Protein AF-A0A3D3XLR3-F1 (afdb_monomer)

Structure (mmCIF, N/CA/C/O backbone):
data_AF-A0A3D3XLR3-F1
#
_entry.id   AF-A0A3D3XLR3-F1
#
loop_
_atom_site.group_PDB
_atom_site.id
_atom_site.type_symbol
_atom_site.label_atom_id
_atom_site.label_alt_id
_atom_site.label_comp_id
_atom_site.label_asym_id
_atom_site.label_entity_id
_atom_site.label_seq_id
_atom_site.pdbx_PDB_ins_code
_atom_site.Cartn_x
_atom_site.Cartn_y
_atom_site.Cartn_z
_atom_site.occupancy
_atom_site.B_iso_or_equiv
_atom_site.auth_seq_id
_atom_site.auth_comp_id
_atom_site.auth_asym_id
_atom_site.auth_atom_id
_atom_site.pdbx_PDB_model_num
ATOM 1 N N . ALA A 1 1 ? -8.982 3.674 12.835 1.00 54.97 1 ALA A N 1
ATOM 2 C CA . ALA A 1 1 ? -10.236 3.202 12.199 1.00 54.97 1 ALA A CA 1
ATOM 3 C C . ALA A 1 1 ? -11.390 3.172 13.214 1.00 54.97 1 ALA A C 1
ATOM 5 O O . ALA A 1 1 ? -11.278 2.477 14.217 1.00 54.97 1 ALA A O 1
ATOM 6 N N . GLY A 1 2 ? -12.486 3.916 12.996 1.00 70.69 2 GLY A N 1
ATOM 7 C CA . GLY A 1 2 ? -13.617 3.955 13.951 1.00 70.69 2 GLY A CA 1
ATOM 8 C C . GLY A 1 2 ? -14.795 4.880 13.607 1.00 70.69 2 GLY A C 1
ATOM 9 O O . GLY A 1 2 ? -15.838 4.807 14.252 1.00 70.69 2 GLY A O 1
ATOM 10 N N . GLU A 1 3 ? -14.677 5.706 12.567 1.00 77.38 3 GLU A N 1
ATOM 11 C CA . GLU A 1 3 ? -15.632 6.785 12.281 1.00 77.38 3 GLU A CA 1
ATOM 12 C C . GLU A 1 3 ? -17.076 6.315 12.028 1.00 77.38 3 GLU A C 1
ATOM 14 O O . GLU A 1 3 ? -18.022 6.937 12.509 1.00 77.38 3 GLU A O 1
ATOM 19 N N . ARG A 1 4 ? -17.278 5.172 11.354 1.00 83.06 4 ARG A N 1
ATOM 20 C CA . ARG A 1 4 ? -18.630 4.609 11.158 1.00 83.06 4 ARG A CA 1
ATOM 21 C C . ARG A 1 4 ? -19.294 4.204 12.473 1.00 83.06 4 ARG A C 1
ATOM 23 O O . ARG A 1 4 ? -20.489 4.431 12.633 1.00 83.06 4 ARG A O 1
ATOM 30 N N . ARG A 1 5 ? -18.530 3.637 13.415 1.00 82.75 5 ARG A N 1
ATOM 31 C CA . ARG A 1 5 ? -19.044 3.264 14.741 1.00 82.75 5 ARG A CA 1
ATOM 32 C C . ARG A 1 5 ? -19.368 4.508 15.560 1.00 82.75 5 ARG A C 1
ATOM 34 O O . ARG A 1 5 ? -20.462 4.582 16.093 1.00 82.75 5 ARG A O 1
ATOM 41 N N . TRP A 1 6 ? -18.499 5.519 15.550 1.00 81.31 6 TRP A N 1
ATOM 42 C CA . TRP A 1 6 ? -18.753 6.795 16.230 1.00 81.31 6 TRP A CA 1
ATOM 43 C C . TRP A 1 6 ? -20.033 7.490 15.737 1.00 81.31 6 TRP A C 1
ATOM 45 O O . TRP A 1 6 ? -20.865 7.905 16.544 1.00 81.31 6 TRP A O 1
ATOM 55 N N . ARG A 1 7 ? -20.248 7.545 14.415 1.00 83.12 7 ARG A N 1
ATOM 56 C CA . ARG A 1 7 ? -21.482 8.103 13.833 1.00 83.12 7 ARG A CA 1
ATOM 57 C C . ARG A 1 7 ? -22.729 7.285 14.194 1.00 83.12 7 ARG A C 1
ATOM 59 O O . ARG A 1 7 ? -23.793 7.864 14.395 1.00 83.12 7 ARG A O 1
ATOM 66 N N . ALA A 1 8 ? -22.621 5.958 14.279 1.00 85.06 8 ALA A N 1
ATOM 67 C CA . ALA A 1 8 ? -23.726 5.101 14.714 1.00 85.06 8 ALA A CA 1
ATOM 68 C C . ALA A 1 8 ? -24.078 5.334 16.193 1.00 85.06 8 ALA A C 1
ATOM 70 O O . ALA A 1 8 ? -25.254 5.454 16.524 1.00 85.06 8 ALA A O 1
ATOM 71 N N . SER A 1 9 ? -23.074 5.488 17.060 1.00 85.06 9 SER A N 1
ATOM 72 C CA . SER A 1 9 ? -23.270 5.785 18.482 1.00 85.06 9 SER A CA 1
ATOM 73 C C . SER A 1 9 ? -23.969 7.123 18.722 1.00 85.06 9 SER A C 1
ATOM 75 O O . SER A 1 9 ? -24.836 7.205 19.588 1.00 85.06 9 SER A O 1
ATOM 77 N N . GLN A 1 10 ? -23.648 8.148 17.921 1.00 82.56 10 GLN A N 1
ATOM 78 C CA . GLN A 1 10 ? -24.348 9.437 17.966 1.00 82.56 10 GLN A CA 1
ATOM 79 C C . GLN A 1 10 ? -25.825 9.299 17.599 1.00 82.56 10 GLN A C 1
ATOM 81 O O . GLN A 1 10 ? -26.687 9.811 18.306 1.00 82.56 10 GLN A O 1
ATOM 86 N N . LYS A 1 11 ? -26.129 8.564 16.520 1.00 87.81 11 LYS A N 1
ATOM 87 C CA . LYS A 1 11 ? -27.519 8.291 16.119 1.00 87.81 11 LYS A CA 1
ATOM 88 C C . LYS A 1 11 ? -28.283 7.482 17.168 1.00 87.81 11 LYS A C 1
ATOM 90 O O . LYS A 1 11 ? -29.489 7.650 17.292 1.00 87.81 11 LYS A O 1
ATOM 95 N N . ALA A 1 12 ? -27.589 6.626 17.915 1.00 86.00 12 ALA A N 1
ATOM 96 C CA . ALA A 1 12 ? -28.156 5.834 19.002 1.00 86.00 12 ALA A CA 1
ATOM 97 C C . ALA A 1 12 ? -28.325 6.616 20.322 1.00 86.00 12 ALA A C 1
ATOM 99 O O . ALA A 1 12 ? -28.825 6.052 21.291 1.00 86.00 12 ALA A O 1
ATOM 100 N N . GLY A 1 13 ? -27.909 7.888 20.391 1.00 87.31 13 GLY A N 1
ATOM 101 C CA . GLY A 1 13 ? -28.051 8.721 21.591 1.00 87.31 13 GLY A CA 1
ATOM 102 C C . GLY A 1 13 ? -27.172 8.290 22.770 1.00 87.31 13 GLY A C 1
ATOM 103 O O . GLY A 1 13 ? -27.444 8.662 23.912 1.00 87.31 13 GLY A O 1
ATOM 104 N N . LEU A 1 14 ? -26.126 7.498 22.517 1.00 84.69 14 LEU A N 1
ATOM 105 C CA . LEU A 1 14 ? -25.204 7.055 23.559 1.00 84.69 14 LEU A CA 1
ATOM 106 C C . LEU A 1 14 ? -24.392 8.252 24.069 1.00 84.69 14 LEU A C 1
ATOM 108 O O . LEU A 1 14 ? -23.665 8.882 23.301 1.00 84.69 14 LEU A O 1
ATOM 112 N N . LYS A 1 15 ? -24.508 8.552 25.369 1.00 80.88 15 LYS A N 1
ATOM 113 C CA . LYS A 1 15 ? -23.748 9.635 26.021 1.00 80.88 15 LYS A CA 1
ATOM 114 C C . LYS A 1 15 ? -22.261 9.313 26.153 1.00 80.88 15 LYS A C 1
ATOM 116 O O . LYS A 1 15 ? -21.439 10.221 26.152 1.00 80.88 15 LYS A O 1
ATOM 121 N N . GLU A 1 16 ? -21.928 8.029 26.241 1.00 80.50 16 GLU A N 1
ATOM 122 C CA . GLU A 1 16 ? -20.568 7.531 26.409 1.00 80.50 16 GLU A CA 1
ATOM 123 C C . GLU A 1 16 ? -20.331 6.357 25.461 1.00 80.50 16 GLU A C 1
ATOM 125 O O . GLU A 1 16 ? -21.229 5.556 25.192 1.00 80.50 16 GLU A O 1
ATOM 130 N N . VAL A 1 17 ? -19.113 6.262 24.931 1.00 78.75 17 VAL A N 1
ATOM 131 C CA . VAL A 1 17 ? -18.696 5.180 24.040 1.00 78.75 17 VAL A CA 1
ATOM 132 C C . VAL A 1 17 ? -17.368 4.610 24.523 1.00 78.75 17 VAL A C 1
ATOM 134 O O . VAL A 1 17 ? -16.450 5.381 24.803 1.00 78.75 17 VAL A O 1
ATOM 137 N N . PRO A 1 18 ? -17.224 3.278 24.606 1.00 74.38 18 PRO A N 1
ATOM 138 C CA . PRO A 1 18 ? -15.953 2.677 24.966 1.00 74.38 18 PRO A CA 1
ATOM 139 C C . PRO A 1 18 ? -14.946 2.943 23.845 1.00 74.38 18 PRO A C 1
ATOM 141 O O . PRO A 1 18 ? -15.100 2.466 22.716 1.00 74.38 18 PRO A O 1
ATOM 144 N N . ILE A 1 19 ? -13.918 3.727 24.160 1.00 69.69 19 ILE A N 1
ATOM 145 C CA . ILE A 1 19 ? -12.773 3.964 23.286 1.00 69.69 19 ILE A CA 1
ATOM 146 C C . ILE A 1 19 ? -11.554 3.251 23.855 1.00 69.69 19 ILE A C 1
ATOM 148 O O . ILE A 1 19 ? -11.345 3.205 25.063 1.00 69.69 19 ILE A O 1
ATOM 152 N N . ILE A 1 20 ? -10.734 2.703 22.968 1.00 68.44 20 ILE A N 1
ATOM 153 C CA . ILE A 1 20 ? -9.394 2.246 23.320 1.00 68.44 20 ILE A CA 1
ATOM 154 C C . ILE A 1 20 ? -8.457 3.317 22.783 1.00 68.44 20 ILE A C 1
ATOM 156 O O . ILE A 1 20 ? -8.324 3.458 21.565 1.00 68.44 20 ILE A O 1
ATOM 160 N N . ILE A 1 21 ? -7.842 4.086 23.682 1.00 64.12 21 ILE A N 1
ATOM 161 C CA . ILE A 1 21 ? -6.765 5.004 23.317 1.00 64.12 21 ILE A CA 1
ATOM 162 C C . ILE A 1 21 ? -5.564 4.125 22.979 1.00 64.12 21 ILE A C 1
ATOM 164 O O . ILE A 1 21 ? -4.964 3.504 23.852 1.00 64.12 21 ILE A O 1
ATOM 168 N N . ARG A 1 22 ? -5.269 4.005 21.688 1.00 58.50 22 ARG A N 1
ATOM 169 C CA . ARG A 1 22 ? -3.996 3.468 21.218 1.00 58.50 22 ARG A CA 1
ATOM 170 C C . ARG A 1 22 ? -3.156 4.656 20.794 1.00 58.50 22 ARG A C 1
ATOM 172 O O . ARG A 1 22 ? -3.566 5.374 19.887 1.00 58.50 22 ARG A O 1
ATOM 179 N N . GLU A 1 23 ? -1.990 4.820 21.404 1.00 57.84 23 GLU A N 1
ATOM 180 C CA . GLU A 1 23 ? -0.891 5.583 20.811 1.00 57.84 23 GLU A CA 1
ATOM 181 C C . GLU A 1 23 ? -0.352 4.765 19.634 1.00 57.8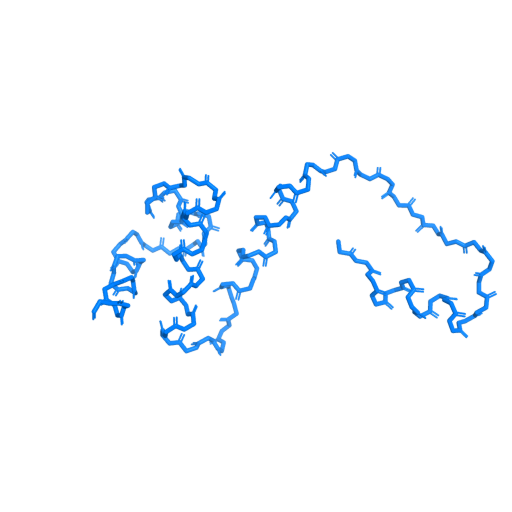4 23 GLU A C 1
ATOM 183 O O . GLU A 1 23 ? 0.661 4.079 19.717 1.00 57.84 23 GLU A O 1
ATOM 188 N N . ALA A 1 24 ? -1.121 4.715 18.553 1.00 54.28 24 ALA A N 1
ATOM 189 C CA . ALA A 1 24 ? -0.604 4.262 17.282 1.00 54.28 24 ALA A CA 1
ATOM 190 C C . ALA A 1 24 ? -0.054 5.513 16.606 1.00 54.28 24 ALA A C 1
ATOM 192 O O . ALA A 1 24 ? -0.800 6.470 16.422 1.00 54.28 24 ALA A O 1
ATOM 193 N N . ASP A 1 25 ? 1.237 5.513 16.281 1.00 73.25 25 ASP A N 1
ATOM 194 C CA . ASP A 1 25 ? 1.836 6.537 15.430 1.00 73.25 25 ASP A CA 1
ATOM 195 C C . ASP A 1 25 ? 0.929 6.690 14.198 1.00 73.25 25 ASP A C 1
ATOM 197 O O . ASP A 1 25 ? 0.704 5.712 13.478 1.00 73.25 25 ASP A O 1
ATOM 201 N N . ASP A 1 26 ? 0.325 7.866 13.993 1.00 76.50 26 ASP A N 1
ATOM 202 C CA . ASP A 1 26 ? -0.655 8.103 12.919 1.00 76.50 26 ASP A CA 1
ATOM 203 C C . ASP A 1 26 ? -0.107 7.648 11.558 1.00 76.50 26 ASP A C 1
ATOM 205 O O . ASP A 1 26 ? -0.845 7.179 10.684 1.00 76.50 26 ASP A O 1
ATOM 209 N N . ARG A 1 27 ? 1.224 7.694 11.415 1.00 82.25 27 ARG A N 1
ATOM 210 C CA . ARG A 1 27 ? 1.971 7.146 10.287 1.00 82.25 27 ARG A CA 1
ATOM 211 C C . ARG A 1 27 ? 1.756 5.639 10.111 1.00 82.25 27 ARG A C 1
ATOM 213 O O . ARG A 1 27 ? 1.464 5.206 9.002 1.00 82.25 27 ARG A O 1
ATOM 220 N N . GLN A 1 28 ? 1.854 4.835 11.166 1.00 83.56 28 GLN A N 1
ATOM 221 C CA . GLN A 1 28 ? 1.632 3.383 11.111 1.00 83.56 28 GLN A CA 1
ATOM 222 C C . GLN A 1 28 ? 0.178 3.034 10.776 1.00 83.56 28 GLN A C 1
ATOM 224 O O . GLN A 1 28 ? -0.076 2.109 10.005 1.00 83.56 28 GLN A O 1
ATOM 229 N N . VAL A 1 29 ? -0.787 3.788 11.315 1.00 87.31 29 VAL A N 1
ATOM 230 C CA . VAL A 1 29 ? -2.213 3.593 10.992 1.00 87.31 29 VAL A CA 1
ATOM 231 C C . VAL A 1 29 ? -2.467 3.864 9.513 1.00 87.31 29 VAL A C 1
ATOM 233 O O . VAL A 1 29 ? -3.188 3.111 8.856 1.00 87.31 29 VAL A O 1
ATOM 236 N N . LEU A 1 30 ? -1.862 4.927 8.986 1.00 87.56 30 LEU A N 1
ATOM 237 C CA . LEU A 1 30 ? -1.959 5.284 7.580 1.00 87.56 30 LEU A CA 1
ATOM 238 C C . LEU A 1 30 ? -1.279 4.251 6.677 1.00 87.56 30 LEU A C 1
ATOM 240 O O . LEU A 1 30 ? -1.824 3.912 5.628 1.00 87.56 30 LEU A O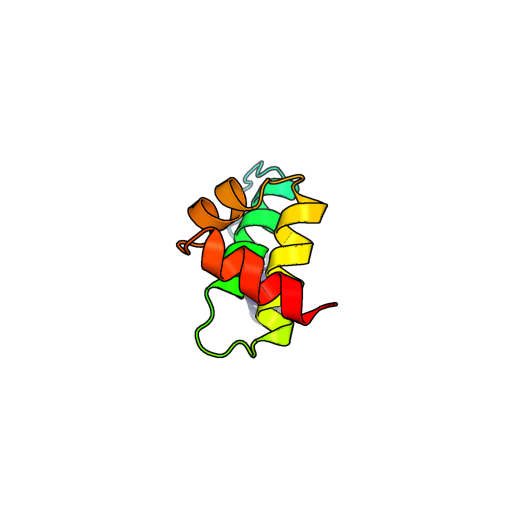 1
ATOM 244 N N . GLU A 1 31 ? -0.125 3.724 7.096 1.00 90.56 31 GLU A N 1
ATOM 245 C CA . GLU A 1 31 ? 0.581 2.661 6.378 1.00 90.56 31 GLU A CA 1
ATOM 246 C C . GLU A 1 31 ? -0.298 1.419 6.245 1.00 90.56 31 GLU A C 1
ATOM 248 O O . GLU A 1 31 ? -0.507 0.914 5.141 1.00 90.56 31 GLU A O 1
ATOM 253 N N . LEU A 1 32 ? -0.864 0.965 7.366 1.00 89.94 32 LEU A N 1
ATOM 254 C CA . LEU A 1 32 ? -1.719 -0.213 7.403 1.00 89.94 32 LEU A CA 1
ATOM 255 C C . LEU A 1 32 ? -2.957 -0.031 6.518 1.00 89.94 32 LEU A C 1
ATOM 257 O O . LEU A 1 32 ? -3.280 -0.912 5.727 1.00 89.94 32 LEU A O 1
ATOM 261 N N . ALA A 1 33 ? -3.606 1.135 6.588 1.00 91.31 33 ALA A N 1
ATOM 262 C CA . ALA A 1 33 ? -4.764 1.442 5.754 1.00 91.31 33 ALA A CA 1
ATOM 263 C C . ALA A 1 33 ? -4.428 1.434 4.251 1.00 91.31 33 ALA A C 1
ATOM 265 O O . ALA A 1 33 ? -5.258 1.044 3.428 1.00 91.31 33 ALA A O 1
ATOM 266 N N . LEU A 1 34 ? -3.223 1.868 3.869 1.00 92.06 34 LEU A N 1
ATOM 267 C CA . LEU A 1 34 ? -2.789 1.853 2.474 1.00 92.06 34 LEU A CA 1
ATOM 268 C C . LEU A 1 34 ? -2.501 0.425 1.986 1.00 92.06 34 LEU A C 1
ATOM 270 O O . LEU A 1 34 ? -2.900 0.072 0.877 1.00 92.06 34 LEU A O 1
ATOM 274 N N . ILE A 1 35 ? -1.875 -0.405 2.827 1.00 93.75 35 ILE A N 1
ATOM 275 C CA . ILE A 1 35 ? -1.632 -1.827 2.539 1.00 93.75 35 ILE A CA 1
ATOM 276 C C . ILE A 1 35 ? -2.958 -2.582 2.380 1.00 93.75 35 ILE A C 1
ATOM 278 O O . ILE A 1 35 ? -3.138 -3.281 1.386 1.00 93.75 35 ILE A O 1
ATOM 282 N N . GLU A 1 36 ? -3.910 -2.402 3.299 1.00 93.00 36 GLU A N 1
ATOM 283 C CA . GLU A 1 36 ? -5.237 -3.031 3.215 1.00 93.00 36 GLU A CA 1
ATOM 284 C C . GLU A 1 36 ? -5.987 -2.621 1.938 1.00 93.00 36 GLU A C 1
ATOM 286 O O . GLU A 1 36 ? -6.617 -3.455 1.286 1.00 93.00 36 GLU A O 1
ATOM 291 N N . ASN A 1 37 ? -5.896 -1.347 1.534 1.00 91.38 37 ASN A N 1
ATOM 292 C CA . ASN A 1 37 ? -6.495 -0.885 0.282 1.00 91.38 37 ASN A CA 1
ATOM 293 C C . ASN A 1 37 ? -5.866 -1.551 -0.947 1.00 91.38 37 ASN A C 1
ATOM 295 O O . ASN A 1 37 ? -6.603 -1.911 -1.861 1.00 91.38 37 ASN A O 1
ATOM 299 N N . LEU A 1 38 ? -4.542 -1.741 -0.953 1.00 92.88 38 LEU A N 1
ATOM 300 C CA . LEU A 1 38 ? -3.796 -2.418 -2.023 1.00 92.88 38 LEU A CA 1
ATOM 301 C C . LEU A 1 38 ? -4.085 -3.923 -2.118 1.00 92.88 38 LEU A C 1
ATOM 303 O O . LEU A 1 38 ? -3.909 -4.514 -3.178 1.00 92.88 38 LEU A O 1
ATOM 307 N N . GLN A 1 39 ? -4.541 -4.549 -1.035 1.00 91.06 39 GLN A N 1
ATOM 308 C CA . GLN A 1 39 ? -4.895 -5.972 -1.005 1.00 91.06 39 GLN A CA 1
ATOM 309 C C . GLN A 1 39 ? -6.313 -6.266 -1.524 1.00 91.06 39 GLN A C 1
ATOM 311 O O . GLN A 1 39 ? -6.745 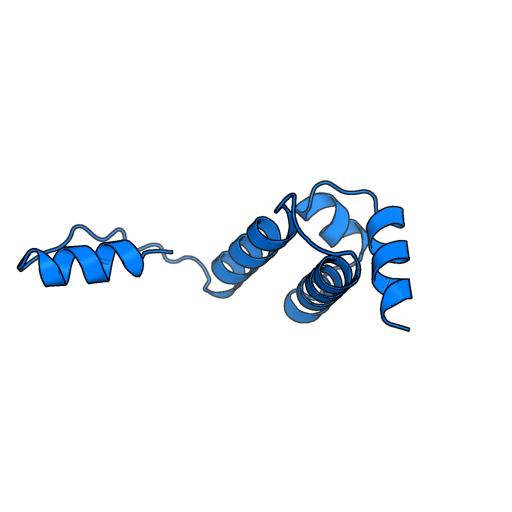-7.417 -1.520 1.00 91.06 39 GLN A O 1
ATOM 316 N N . ARG A 1 40 ? -7.057 -5.253 -1.987 1.00 91.81 40 ARG A N 1
ATOM 317 C CA . ARG A 1 40 ? -8.396 -5.443 -2.560 1.00 91.81 40 ARG A CA 1
ATOM 318 C C . ARG A 1 40 ? -8.317 -6.149 -3.915 1.00 91.81 40 ARG A C 1
ATOM 320 O O . ARG A 1 40 ? -7.595 -5.722 -4.806 1.00 91.81 40 ARG A O 1
ATOM 327 N N . GLU A 1 41 ? -9.154 -7.166 -4.101 1.00 83.38 41 GLU A N 1
ATOM 328 C CA . GLU A 1 41 ? -9.169 -7.995 -5.319 1.00 83.38 41 GLU A CA 1
ATOM 329 C C . GLU A 1 41 ? -9.653 -7.257 -6.582 1.00 83.38 41 GLU A C 1
ATOM 331 O O . GLU A 1 41 ? -9.363 -7.684 -7.693 1.00 83.38 41 GLU A O 1
ATOM 336 N N . ASN A 1 42 ? -10.353 -6.128 -6.423 1.00 90.56 42 ASN A N 1
ATOM 337 C CA . ASN A 1 42 ? -10.996 -5.387 -7.517 1.00 90.56 42 ASN A CA 1
ATOM 338 C C . ASN A 1 42 ? -10.259 -4.091 -7.911 1.00 90.56 42 ASN A C 1
ATOM 340 O O . ASN A 1 42 ? -10.906 -3.134 -8.3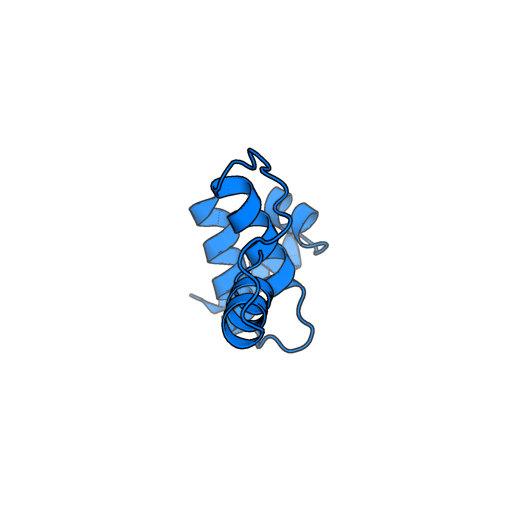34 1.00 90.56 42 ASN A O 1
ATOM 344 N N . LEU A 1 43 ? -8.939 -4.017 -7.726 1.00 90.25 43 LEU A N 1
ATOM 345 C CA . LEU A 1 43 ? -8.148 -2.869 -8.182 1.00 90.25 43 LEU A CA 1
ATOM 346 C C . LEU A 1 43 ? -7.851 -2.974 -9.674 1.00 90.25 43 LEU A C 1
ATOM 348 O O . LEU A 1 43 ? -7.456 -4.032 -10.165 1.00 90.25 43 LEU A O 1
ATOM 352 N N . ASN A 1 44 ? -7.989 -1.863 -10.395 1.00 94.62 44 ASN A N 1
ATOM 353 C CA . ASN A 1 44 ? -7.464 -1.808 -11.752 1.00 94.62 44 ASN A CA 1
ATOM 354 C C . ASN A 1 44 ? -5.927 -1.620 -11.735 1.00 94.62 44 ASN A C 1
ATOM 356 O O . ASN A 1 44 ? -5.377 -1.098 -10.759 1.00 94.62 44 ASN A O 1
ATOM 360 N N . PRO A 1 45 ? -5.207 -1.996 -12.811 1.00 93.94 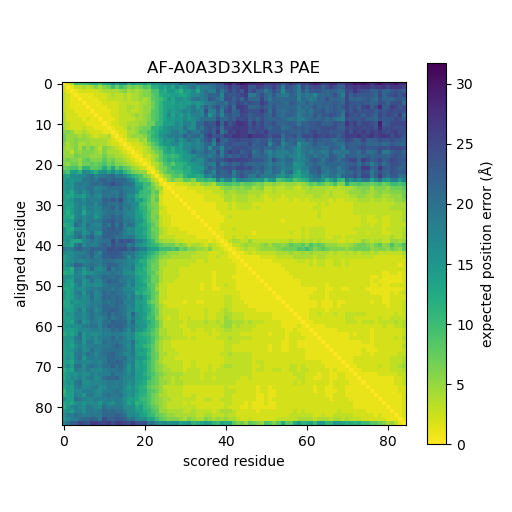45 PRO A N 1
ATOM 361 C CA . PRO A 1 45 ? -3.741 -1.936 -12.830 1.00 93.94 45 PRO A CA 1
ATOM 362 C C . PRO A 1 45 ? -3.144 -0.540 -12.579 1.00 93.94 45 PRO A C 1
ATOM 364 O O . PRO A 1 45 ? -2.034 -0.425 -12.061 1.00 93.94 45 PRO A O 1
ATOM 367 N N . ILE A 1 46 ? -3.865 0.531 -12.931 1.00 96.12 46 ILE A N 1
ATOM 368 C CA . ILE A 1 46 ? -3.416 1.911 -12.705 1.00 96.12 46 ILE A CA 1
ATOM 369 C C . ILE A 1 46 ? -3.589 2.301 -11.235 1.00 96.12 46 ILE A C 1
ATOM 371 O O . ILE A 1 46 ? -2.678 2.884 -10.652 1.00 96.12 46 ILE A O 1
ATOM 375 N N . GLU A 1 47 ? -4.716 1.954 -10.613 1.00 94.81 47 GLU A N 1
ATOM 376 C CA . GLU A 1 47 ? -4.959 2.164 -9.181 1.00 94.81 47 GLU A CA 1
ATOM 377 C C . GLU A 1 47 ? -3.930 1.425 -8.328 1.00 94.81 47 GLU A C 1
ATOM 379 O O . GLU A 1 47 ? -3.373 2.002 -7.395 1.00 94.81 47 GLU A O 1
ATOM 384 N N . GLU A 1 48 ? -3.632 0.175 -8.683 1.00 94.94 48 GLU A N 1
ATOM 385 C CA . GLU A 1 48 ? -2.622 -0.630 -8.001 1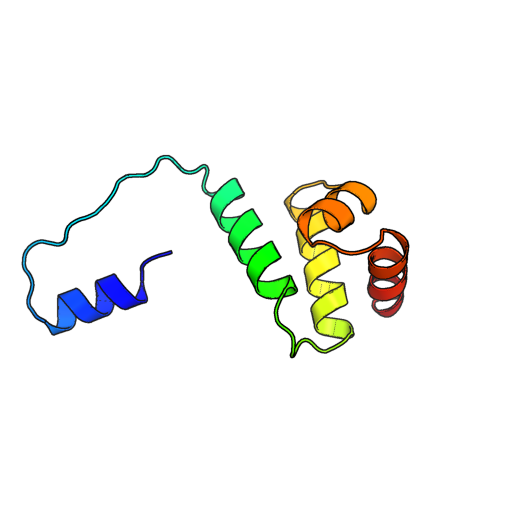.00 94.94 48 GLU A CA 1
ATOM 386 C C . GLU A 1 48 ? -1.237 0.032 -8.100 1.00 94.94 48 GLU A C 1
ATOM 388 O O . GLU A 1 48 ? -0.551 0.232 -7.094 1.00 94.94 48 GLU A O 1
ATOM 393 N N . ALA A 1 49 ? -0.851 0.476 -9.300 1.00 96.38 49 ALA A N 1
ATOM 394 C CA . ALA A 1 49 ? 0.406 1.179 -9.517 1.00 96.38 49 ALA A CA 1
ATOM 395 C C . ALA A 1 49 ? 0.491 2.502 -8.735 1.00 96.38 49 ALA A C 1
ATOM 397 O O . ALA A 1 49 ? 1.534 2.814 -8.149 1.00 96.38 49 ALA A O 1
ATOM 398 N N . LEU A 1 50 ? -0.595 3.282 -8.703 1.00 96.56 50 LEU A N 1
ATOM 399 C CA . LEU A 1 50 ? -0.682 4.520 -7.927 1.00 96.56 50 LEU A CA 1
ATOM 400 C C . LEU A 1 50 ? -0.548 4.246 -6.426 1.00 96.56 50 LEU A C 1
ATOM 402 O O . LEU A 1 50 ? 0.204 4.953 -5.752 1.00 96.56 50 LEU A O 1
ATOM 406 N N . GLY A 1 51 ? -1.209 3.202 -5.923 1.00 95.50 51 GLY A N 1
ATOM 407 C CA . GLY A 1 51 ? -1.112 2.782 -4.528 1.00 95.50 51 GLY A CA 1
ATOM 408 C C . GLY A 1 51 ? 0.303 2.336 -4.155 1.00 95.50 51 GLY A C 1
ATOM 409 O O . GLY A 1 51 ? 0.832 2.780 -3.136 1.00 95.50 51 GLY A O 1
ATOM 410 N N . TYR A 1 52 ? 0.977 1.551 -5.006 1.00 96.31 52 TYR A N 1
ATOM 411 C CA . TYR A 1 52 ? 2.381 1.183 -4.789 1.00 96.31 52 TYR A CA 1
ATOM 412 C C . TYR A 1 52 ? 3.304 2.401 -4.771 1.00 96.31 52 TYR A C 1
ATOM 414 O O . TYR A 1 52 ? 4.177 2.500 -3.907 1.00 96.31 52 TYR A O 1
ATOM 422 N N . ARG A 1 53 ? 3.108 3.353 -5.693 1.00 95.94 53 ARG A N 1
ATOM 423 C CA . ARG A 1 53 ? 3.884 4.599 -5.725 1.00 95.94 53 ARG A CA 1
ATOM 424 C C . ARG A 1 53 ? 3.684 5.403 -4.443 1.00 95.94 53 ARG A C 1
ATOM 426 O O . ARG A 1 53 ? 4.667 5.867 -3.871 1.00 95.94 53 ARG A O 1
ATOM 433 N N . GLN A 1 54 ? 2.438 5.537 -3.990 1.00 95.50 54 GLN A N 1
ATOM 434 C CA . GLN A 1 54 ? 2.113 6.243 -2.756 1.00 95.50 54 GLN A CA 1
ATOM 435 C C . GLN A 1 54 ? 2.768 5.572 -1.543 1.00 95.50 54 GLN A C 1
ATOM 437 O O . GLN A 1 54 ? 3.418 6.257 -0.757 1.00 95.50 54 GLN A O 1
ATOM 442 N N . LEU A 1 55 ? 2.669 4.245 -1.427 1.00 95.06 55 LEU A N 1
ATOM 443 C CA . LEU A 1 55 ? 3.260 3.476 -0.328 1.00 95.06 55 LEU A CA 1
ATOM 444 C C . LEU A 1 55 ? 4.782 3.666 -0.269 1.00 95.06 55 LEU A C 1
ATOM 446 O O . LEU A 1 55 ? 5.347 3.945 0.784 1.00 95.06 55 LEU A O 1
ATOM 450 N N . ILE A 1 56 ? 5.448 3.591 -1.420 1.00 95.56 56 ILE A N 1
ATOM 451 C CA . ILE A 1 56 ? 6.896 3.790 -1.528 1.00 95.56 56 ILE A CA 1
ATOM 452 C C . ILE A 1 56 ? 7.302 5.214 -1.138 1.00 95.56 56 ILE A C 1
ATOM 454 O O . ILE A 1 56 ? 8.223 5.398 -0.345 1.00 95.56 56 ILE A O 1
ATOM 458 N N . GLN A 1 57 ? 6.623 6.231 -1.672 1.00 94.56 57 GLN A N 1
ATOM 459 C CA . GLN A 1 57 ? 7.009 7.629 -1.463 1.00 94.56 57 GLN A CA 1
ATOM 460 C C . GLN A 1 57 ? 6.710 8.114 -0.045 1.00 94.56 57 GLN A C 1
ATOM 462 O O . GLN A 1 57 ? 7.548 8.763 0.578 1.00 94.56 57 GLN A O 1
ATOM 467 N N . GLN A 1 58 ? 5.528 7.788 0.474 1.00 92.81 58 GLN A N 1
ATOM 468 C CA . GLN A 1 58 ? 5.051 8.292 1.757 1.00 92.81 58 GLN A CA 1
ATOM 469 C C . GLN A 1 58 ? 5.782 7.656 2.944 1.00 92.81 58 GLN A C 1
ATOM 471 O O . GLN A 1 58 ? 5.998 8.313 3.962 1.00 92.81 58 GLN A O 1
ATOM 476 N N . PHE A 1 59 ? 6.215 6.403 2.794 1.00 92.12 59 PHE A N 1
ATOM 477 C CA . PHE A 1 59 ? 6.921 5.663 3.839 1.00 92.12 59 PHE A CA 1
ATOM 478 C C . PHE A 1 59 ? 8.418 5.486 3.555 1.00 92.12 59 PHE A C 1
ATOM 480 O O . PHE A 1 59 ? 9.099 4.844 4.346 1.00 92.12 59 PHE A O 1
ATOM 487 N N . GLN A 1 60 ? 8.934 6.093 2.477 1.00 94.06 60 GLN A N 1
ATOM 488 C CA . GLN A 1 60 ? 10.333 5.998 2.027 1.00 94.06 60 GLN A CA 1
ATOM 489 C C . GLN A 1 60 ? 10.835 4.550 1.868 1.00 94.06 60 GLN A C 1
ATOM 491 O O . GLN A 1 60 ? 11.998 4.250 2.133 1.00 94.06 60 GLN A O 1
ATOM 496 N N . LEU A 1 61 ? 9.957 3.652 1.420 1.00 94.44 61 LEU A N 1
ATOM 497 C CA . LEU A 1 61 ? 10.258 2.229 1.274 1.00 94.44 61 LEU A CA 1
ATOM 498 C C . LEU A 1 61 ? 10.947 1.936 -0.057 1.00 94.44 61 LEU A C 1
ATOM 500 O O . LEU A 1 61 ? 10.610 2.494 -1.100 1.00 94.44 61 LEU A O 1
ATOM 504 N N . LYS A 1 62 ? 11.854 0.966 -0.065 1.00 96.50 62 LYS A N 1
ATOM 505 C CA . LYS A 1 62 ? 12.314 0.331 -1.301 1.00 96.50 62 LYS A CA 1
ATOM 506 C C . LYS A 1 62 ? 11.196 -0.544 -1.873 1.00 96.50 62 LYS A C 1
ATOM 508 O O . LYS A 1 62 ? 10.343 -1.057 -1.153 1.00 96.50 62 LYS A O 1
ATOM 513 N N . GLN A 1 63 ? 11.244 -0.798 -3.182 1.00 94.81 63 GLN A N 1
ATOM 514 C CA . GLN A 1 63 ? 10.285 -1.696 -3.847 1.00 94.81 63 GLN A CA 1
ATOM 515 C C . GLN A 1 63 ? 10.248 -3.099 -3.222 1.00 94.81 63 GLN A C 1
ATOM 517 O O . GLN A 1 63 ? 9.204 -3.737 -3.214 1.00 94.81 63 GLN A O 1
ATOM 522 N N . GLU A 1 64 ? 11.381 -3.580 -2.710 1.00 96.44 64 GLU A N 1
ATOM 523 C CA . GLU A 1 64 ? 11.480 -4.874 -2.030 1.00 96.44 64 GLU A CA 1
ATOM 524 C C . GLU A 1 64 ? 10.748 -4.883 -0.680 1.00 96.44 64 GLU A C 1
ATOM 526 O O . GLU A 1 64 ? 10.008 -5.816 -0.386 1.00 96.44 64 GLU A O 1
ATOM 531 N N . GLU A 1 65 ? 10.863 -3.809 0.100 1.00 96.12 65 GLU A N 1
ATOM 532 C CA . GLU A 1 65 ? 10.171 -3.668 1.386 1.00 96.12 65 GLU A CA 1
ATOM 533 C C . GLU A 1 65 ? 8.658 -3.520 1.186 1.00 96.12 65 GLU A C 1
ATOM 535 O O . GLU A 1 65 ? 7.866 -4.150 1.887 1.00 96.12 65 GLU A O 1
ATOM 540 N N . ALA A 1 66 ? 8.251 -2.741 0.177 1.00 95.19 66 ALA A N 1
ATOM 541 C CA . ALA A 1 66 ? 6.853 -2.627 -0.221 1.00 95.19 66 ALA A CA 1
ATOM 542 C C . ALA A 1 66 ? 6.280 -3.986 -0.658 1.00 95.19 66 ALA A C 1
ATOM 544 O O . ALA A 1 66 ? 5.177 -4.335 -0.252 1.00 95.19 66 ALA A O 1
ATOM 545 N N . ALA A 1 67 ? 7.046 -4.775 -1.422 1.00 95.62 67 ALA A N 1
ATOM 546 C CA . ALA A 1 67 ? 6.667 -6.113 -1.885 1.00 95.62 67 ALA A CA 1
ATOM 547 C C . ALA A 1 67 ? 6.398 -7.073 -0.724 1.00 95.62 67 ALA A C 1
ATOM 549 O O . ALA A 1 67 ? 5.361 -7.738 -0.710 1.00 95.62 67 ALA A O 1
ATOM 550 N N . ILE A 1 68 ? 7.277 -7.079 0.281 1.00 95.62 68 ILE A N 1
ATOM 551 C CA . ILE A 1 68 ? 7.092 -7.875 1.500 1.00 95.62 68 ILE A CA 1
ATOM 552 C C . ILE A 1 68 ? 5.817 -7.440 2.237 1.00 95.62 68 ILE A C 1
ATOM 554 O O . ILE A 1 68 ? 5.006 -8.289 2.598 1.00 95.62 68 ILE A O 1
ATOM 558 N N . LYS A 1 69 ? 5.600 -6.128 2.413 1.00 93.31 69 LYS A N 1
ATOM 559 C CA . LYS A 1 69 ? 4.433 -5.586 3.135 1.00 93.31 69 LYS A CA 1
ATOM 560 C C . LYS A 1 69 ? 3.093 -5.904 2.466 1.00 93.31 69 LYS A C 1
ATOM 562 O O . LYS A 1 69 ? 2.121 -6.172 3.163 1.00 93.31 69 LYS A O 1
ATOM 567 N N . VAL A 1 70 ? 3.031 -5.885 1.134 1.00 92.88 70 VAL A N 1
ATOM 568 C CA . VAL A 1 70 ? 1.791 -6.153 0.376 1.00 92.88 70 VAL A CA 1
ATOM 569 C C . VAL A 1 70 ? 1.627 -7.622 -0.032 1.00 92.88 70 VAL A C 1
ATOM 571 O O . VAL A 1 70 ? 0.587 -7.983 -0.577 1.00 92.88 70 VAL A O 1
ATOM 574 N N . GLY A 1 71 ? 2.619 -8.480 0.232 1.00 93.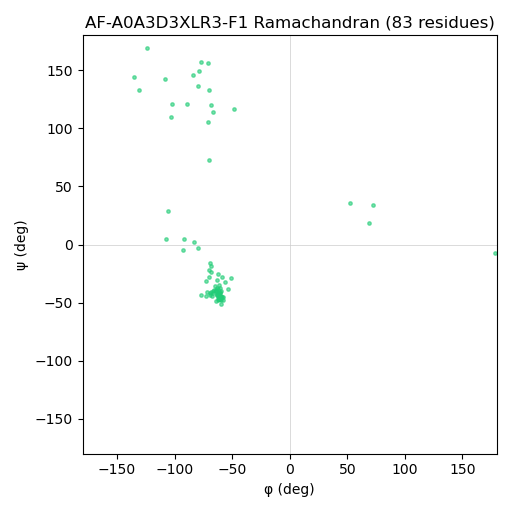56 71 GLY A N 1
ATOM 575 C CA . GLY A 1 71 ? 2.576 -9.907 -0.108 1.00 93.56 71 GLY A CA 1
ATOM 576 C C . GLY A 1 71 ? 2.725 -10.190 -1.608 1.00 93.56 71 GLY A C 1
ATOM 577 O O . GLY A 1 71 ? 2.104 -11.113 -2.134 1.00 93.56 71 GLY A O 1
ATOM 578 N N . LYS A 1 72 ? 3.518 -9.382 -2.321 1.00 93.88 72 LYS A N 1
ATOM 579 C CA . LYS A 1 72 ? 3.759 -9.508 -3.771 1.00 93.88 72 LYS A CA 1
ATOM 580 C C . LYS A 1 72 ? 5.250 -9.642 -4.062 1.00 93.88 72 LYS A C 1
ATOM 582 O O . LYS A 1 72 ? 6.093 -9.423 -3.201 1.00 93.88 72 LYS A O 1
ATOM 587 N N . SER A 1 73 ? 5.601 -9.991 -5.298 1.00 96.50 73 SER A N 1
ATOM 588 C CA . SER A 1 73 ? 7.004 -10.000 -5.719 1.00 96.50 73 SER A CA 1
ATOM 589 C C . SER A 1 73 ? 7.492 -8.583 -6.036 1.00 96.50 73 SER A C 1
ATOM 591 O O . SER A 1 73 ? 6.743 -7.745 -6.545 1.00 96.50 73 SER A O 1
ATOM 593 N N . ARG A 1 74 ? 8.788 -8.322 -5.823 1.00 96.62 74 ARG A N 1
ATOM 594 C CA . ARG A 1 74 ? 9.428 -7.064 -6.247 1.00 96.62 74 ARG A CA 1
ATOM 595 C C . ARG A 1 74 ? 9.195 -6.779 -7.739 1.00 96.62 74 ARG A C 1
ATOM 597 O O . ARG A 1 74 ? 8.975 -5.633 -8.120 1.00 96.62 74 ARG A O 1
ATOM 604 N N . ALA A 1 75 ? 9.229 -7.818 -8.576 1.00 96.88 75 ALA A N 1
ATOM 605 C CA . ALA A 1 75 ? 8.991 -7.703 -10.013 1.00 96.88 75 ALA A CA 1
ATOM 606 C C . ALA A 1 75 ? 7.560 -7.241 -10.334 1.00 96.88 75 ALA A C 1
ATOM 608 O O . ALA A 1 75 ? 7.388 -6.394 -11.207 1.00 96.88 75 ALA A O 1
ATOM 609 N N . ALA A 1 76 ? 6.551 -7.732 -9.604 1.00 95.31 76 ALA A N 1
ATOM 610 C CA . ALA A 1 76 ? 5.165 -7.293 -9.771 1.00 95.31 76 ALA A CA 1
ATOM 611 C C . ALA A 1 76 ? 5.014 -5.792 -9.481 1.00 95.31 76 ALA A C 1
ATOM 613 O O . ALA A 1 76 ? 4.472 -5.065 -10.311 1.00 95.31 76 ALA A O 1
ATOM 614 N N . ILE A 1 77 ? 5.592 -5.310 -8.374 1.00 95.88 77 ILE A N 1
ATOM 615 C CA . ILE A 1 77 ? 5.598 -3.875 -8.046 1.00 95.88 77 ILE A CA 1
ATOM 616 C C . ILE A 1 77 ? 6.317 -3.065 -9.128 1.00 95.88 77 ILE A C 1
ATOM 618 O O . ILE A 1 77 ? 5.802 -2.047 -9.587 1.00 95.88 77 ILE A O 1
ATOM 622 N N . ALA A 1 78 ? 7.498 -3.507 -9.566 1.00 96.62 78 ALA A N 1
ATOM 623 C CA . ALA A 1 78 ? 8.258 -2.803 -10.595 1.00 96.62 78 ALA A CA 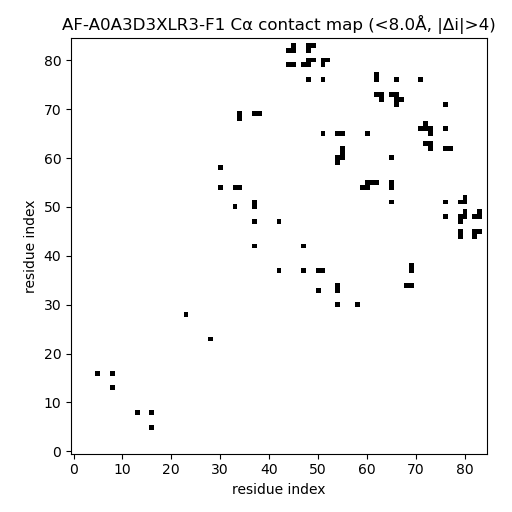1
ATOM 624 C C . ALA A 1 78 ? 7.489 -2.704 -11.924 1.00 96.62 78 ALA A C 1
ATOM 626 O O . ALA A 1 78 ? 7.510 -1.652 -12.560 1.00 96.62 78 ALA A O 1
ATOM 627 N N . ASN A 1 79 ? 6.798 -3.773 -12.328 1.00 96.62 79 ASN A N 1
ATOM 628 C CA . ASN A 1 79 ? 5.983 -3.799 -13.540 1.00 96.62 79 ASN A CA 1
ATOM 629 C C . ASN A 1 79 ? 4.760 -2.888 -13.420 1.00 96.62 79 ASN A C 1
ATOM 631 O O . ASN A 1 79 ? 4.515 -2.103 -14.331 1.00 96.62 79 ASN A O 1
ATOM 635 N N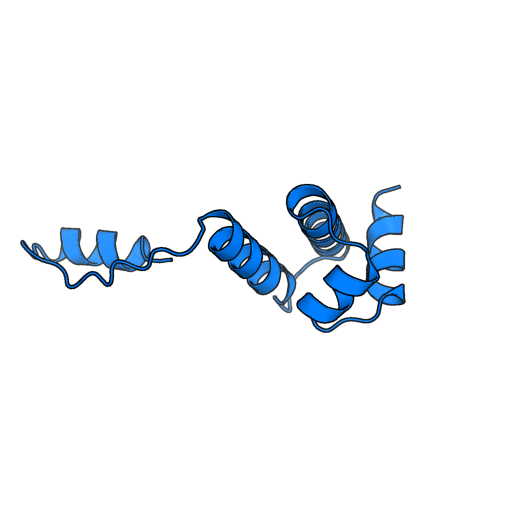 . ALA A 1 80 ? 4.053 -2.922 -12.287 1.00 95.88 80 ALA A N 1
ATOM 636 C CA . ALA A 1 80 ? 2.933 -2.021 -12.031 1.00 95.88 80 ALA A CA 1
ATOM 637 C C . ALA A 1 80 ? 3.375 -0.550 -12.107 1.00 95.88 80 ALA A C 1
ATOM 639 O O . ALA A 1 80 ? 2.788 0.243 -12.834 1.00 95.88 80 ALA A O 1
ATOM 640 N N . LEU A 1 81 ? 4.487 -0.184 -11.459 1.00 96.25 81 LEU A N 1
ATOM 641 C CA . LEU A 1 81 ? 5.018 1.185 -11.497 1.00 96.25 81 LEU A CA 1
ATOM 642 C C . LEU A 1 81 ? 5.425 1.660 -12.902 1.00 96.25 81 LEU A C 1
ATOM 644 O O . LEU A 1 81 ? 5.428 2.865 -13.153 1.00 96.25 81 LEU A O 1
ATOM 648 N N . ARG A 1 82 ? 5.773 0.751 -13.825 1.00 96.38 82 ARG A N 1
ATOM 649 C CA . ARG A 1 82 ? 6.069 1.110 -15.224 1.00 96.38 82 ARG A CA 1
ATOM 650 C C . ARG A 1 82 ? 4.830 1.553 -15.998 1.00 96.38 82 ARG A C 1
ATOM 652 O O . ARG A 1 82 ? 5.002 2.271 -16.970 1.00 96.38 82 ARG A O 1
ATOM 659 N N . LEU A 1 83 ? 3.626 1.182 -15.559 1.00 94.75 83 LEU A N 1
ATOM 660 C CA . LEU A 1 83 ? 2.367 1.618 -16.174 1.00 94.75 83 LEU A CA 1
ATOM 661 C C . LEU A 1 83 ? 2.084 3.113 -15.964 1.00 94.75 83 LEU A C 1
ATOM 663 O O . LEU A 1 83 ? 1.230 3.674 -16.639 1.00 94.75 83 LEU A O 1
ATOM 667 N N . LEU A 1 84 ? 2.777 3.755 -15.016 1.00 91.50 84 LEU A N 1
ATOM 668 C CA . LEU A 1 84 ? 2.644 5.186 -14.723 1.00 91.50 84 LEU A CA 1
ATOM 669 C C . LEU A 1 84 ? 3.633 6.063 -15.508 1.00 91.50 84 LEU A C 1
ATOM 671 O O . LEU A 1 84 ? 3.730 7.256 -15.213 1.00 91.50 84 LEU A O 1
ATOM 675 N N . LYS A 1 85 ? 4.417 5.472 -16.416 1.00 79.38 85 LYS A N 1
ATOM 676 C CA . LYS A 1 85 ? 5.390 6.173 -17.259 1.00 79.38 85 LYS A CA 1
ATOM 677 C C . LYS A 1 85 ? 4.889 6.333 -18.683 1.00 79.38 85 LYS A C 1
ATOM 679 O O . LYS A 1 85 ? 4.169 5.427 -19.149 1.00 79.38 85 LYS A O 1
#

Radius of gyration: 16.92 Å; Cα contacts (8 Å, |Δi|>4): 56; chains: 1; bounding box: 40×20×44 Å

Nearest PDB structures (foldseek):
  6t1f-assembly2_D  TM=7.219E-01  e=5.578E-06  Caulobacter vibrioides NA1000
  6t1f-assembly1_A  TM=6.907E-01  e=5.899E-06  Caulobacter vibrioides NA1000
  6t1f-assembly2_C  TM=6.912E-01  e=6.239E-06  Caulobacter vibrioides NA1000
  7nfu-assembly1_A  TM=6.641E-01  e=3.540E-05  Geobacillus thermoleovorans CCB_US3_UF5
  4umk-assembly2_B  TM=5.875E-01  e=2.376E-04  Helicobacter pylori 26695

pLDDT: mean 87.92, std 10.36, range [54.28, 96.88]

Sequence (85 aa):
AGERRWRASQKAGLKEVPIIIREADDRQVLELALIENLQRENLNPIEEALGYRQLIQQFQLKQEEAAIKVGKSRAAIANALRLLK

Mean predicted aligned error: 9.35 Å

Foldseek 3Di:
DCVVVVVVCVVVVPPDDDDDDDPDPVLVVVLVVLLVVLLDPPDDLQRNLVSLVCNCPSVVDDLCRSCVSNVHDSVSNVVSVVVVD

Secondary structure (DSSP, 8-state):
--HHHHHHHHHTT-S----------HHHHHHHHHHHHHT-TT--HHHHHHHHHHHHHHHT--HHHHHHHHT--HHHHHHHHHTT-

Solvent-accessible surface area (backbone atoms only — not comparable to full-atom values): 5216 Å² total; per-residue (Å²): 142,58,68,71,58,55,54,49,39,59,76,68,66,52,91,72,75,97,75,81,90,68,95,61,57,67,66,59,57,51,49,52,55,52,42,58,60,66,67,46,91,85,60,51,69,65,57,47,19,51,48,53,51,48,52,28,65,79,67,70,42,53,63,60,57,49,13,64,73,63,74,50,52,44,66,57,55,54,55,33,48,53,72,79,105